Protein AF-A0A848CV81-F1 (afdb_monomer_lite)

pLDDT: mean 70.01, std 16.21, range [37.41, 95.25]

Radius of gyration: 21.95 Å; chains: 1; bounding box: 43×40×65 Å

InterPro domains:
  IPR001624 Flagellar hook-basal body complex protein FliE [MF_00724] (3-101)
  IPR001624 Flagellar hook-basal body complex protein FliE [PF02049] (20-101)
  IPR001624 Flagellar hook-basal body complex protein FliE [PR01006] (31-47)
  IPR001624 Flagellar hook-basal body complex protein FliE [PR01006] (65-81)
  IPR001624 Flagellar hook-basal body complex protein FliE [PR01006] (86-99)
  IPR001624 Flagellar hook-basal body complex protein FliE [PTHR34653] (20-101)
  IPR001624 Flagellar hook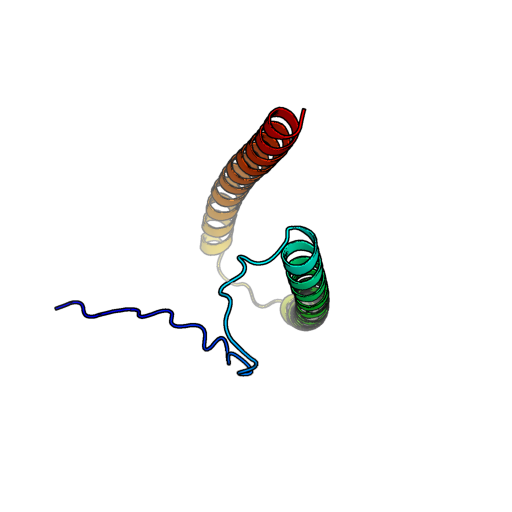-basal body complex protein FliE [TIGR00205] (28-101)

Structure (mmCIF, N/CA/C/O backbone):
data_AF-A0A848CV81-F1
#
_entry.id   AF-A0A848CV81-F1
#
loop_
_atom_site.group_PDB
_atom_site.id
_atom_site.type_symbol
_atom_site.label_atom_id
_atom_site.label_alt_id
_atom_site.label_comp_id
_atom_site.label_asym_id
_atom_site.label_entity_id
_atom_site.label_seq_id
_atom_site.pdbx_PDB_ins_code
_atom_site.Cartn_x
_atom_site.Cartn_y
_atom_site.Cartn_z
_atom_site.occupancy
_atom_site.B_iso_or_equiv
_atom_site.auth_seq_id
_atom_site.auth_comp_id
_atom_site.auth_asym_id
_atom_site.auth_atom_id
_atom_site.pdbx_PDB_model_num
ATOM 1 N N . MET A 1 1 ? -1.651 -36.402 -2.926 1.00 41.53 1 MET A N 1
ATOM 2 C CA . MET A 1 1 ? -0.902 -36.237 -4.190 1.00 41.53 1 MET A CA 1
ATOM 3 C C . MET A 1 1 ? -1.368 -34.952 -4.846 1.00 41.53 1 MET A C 1
ATOM 5 O O . MET A 1 1 ? -2.533 -34.608 -4.719 1.00 41.53 1 MET A O 1
ATOM 9 N N . ILE A 1 2 ? -0.421 -34.215 -5.411 1.00 48.22 2 ILE A N 1
ATOM 10 C CA . ILE A 1 2 ? -0.475 -32.806 -5.808 1.00 48.22 2 ILE A CA 1
ATOM 11 C C . ILE A 1 2 ? -0.519 -32.812 -7.334 1.00 48.22 2 ILE A C 1
ATOM 13 O O . ILE A 1 2 ? 0.448 -33.270 -7.935 1.00 48.22 2 ILE A O 1
ATOM 17 N N . GLU A 1 3 ? -1.594 -32.343 -7.968 1.00 45.94 3 GLU A N 1
ATOM 18 C CA . GLU A 1 3 ? -1.616 -32.246 -9.430 1.00 45.94 3 GLU A CA 1
ATOM 19 C C . GLU A 1 3 ? -2.177 -30.902 -9.910 1.00 45.94 3 GLU A C 1
ATOM 21 O O . GLU A 1 3 ? -3.370 -30.630 -9.866 1.00 45.94 3 GLU A O 1
ATOM 26 N N . LYS A 1 4 ? -1.223 -30.076 -10.362 1.00 48.88 4 LYS A N 1
ATOM 27 C CA . LYS A 1 4 ? -1.295 -29.136 -11.489 1.00 48.88 4 LYS A CA 1
ATOM 28 C C . LYS A 1 4 ? -2.299 -27.981 -11.402 1.00 48.88 4 LYS A C 1
ATOM 30 O O . LYS A 1 4 ? -3.335 -27.959 -12.055 1.00 48.88 4 LYS A O 1
ATOM 35 N N . ILE A 1 5 ? -1.835 -26.912 -10.756 1.00 48.84 5 ILE A N 1
ATOM 36 C CA . ILE A 1 5 ? -2.119 -25.532 -11.173 1.00 48.84 5 ILE A CA 1
ATOM 37 C C . ILE A 1 5 ? -1.543 -25.357 -12.588 1.00 48.84 5 ILE A C 1
ATOM 39 O O . ILE A 1 5 ? -0.342 -25.163 -12.766 1.00 48.84 5 ILE A O 1
ATOM 43 N N . GLY A 1 6 ? -2.396 -25.502 -13.600 1.00 44.94 6 GLY A N 1
ATOM 44 C CA . GLY A 1 6 ? -2.120 -25.125 -14.982 1.00 44.94 6 GLY A CA 1
ATOM 45 C C . GLY A 1 6 ? -2.716 -23.750 -15.243 1.00 44.94 6 GLY A C 1
ATOM 46 O O . GLY A 1 6 ? -3.878 -23.637 -15.617 1.00 44.94 6 GLY A O 1
ATOM 47 N N . MET A 1 7 ? -1.929 -22.703 -15.003 1.00 51.22 7 MET A N 1
ATOM 48 C CA . MET A 1 7 ? -2.259 -21.327 -15.371 1.00 51.22 7 MET A CA 1
ATOM 49 C C . MET A 1 7 ? -2.116 -21.203 -16.898 1.00 51.22 7 MET A C 1
ATOM 51 O O . MET A 1 7 ? -1.053 -20.871 -17.413 1.00 51.22 7 MET A O 1
ATOM 55 N N . GLY A 1 8 ? -3.162 -21.585 -17.631 1.00 47.44 8 GLY A N 1
ATOM 56 C CA . GLY A 1 8 ? -3.260 -21.408 -19.077 1.00 47.44 8 GLY A CA 1
ATOM 57 C C . GLY A 1 8 ? -4.102 -20.177 -19.378 1.00 47.44 8 GLY A C 1
ATOM 58 O O . GLY A 1 8 ? -5.321 -20.228 -19.261 1.00 47.44 8 GLY A O 1
ATOM 59 N N . LEU A 1 9 ? -3.462 -19.067 -19.740 1.00 52.47 9 LEU A N 1
ATOM 60 C CA . LEU A 1 9 ? -4.160 -17.938 -20.352 1.00 52.47 9 LEU A CA 1
ATOM 61 C C . LEU A 1 9 ? -4.588 -18.362 -21.768 1.00 52.47 9 LEU A C 1
ATOM 63 O O . LEU A 1 9 ? -3.717 -18.760 -22.547 1.00 52.47 9 LEU A O 1
ATOM 67 N N . PRO A 1 10 ? -5.878 -18.286 -22.141 1.00 47.84 10 PRO A N 1
ATOM 68 C CA . PRO A 1 10 ? -6.282 -18.461 -23.524 1.00 47.84 10 PRO A CA 1
ATOM 69 C C . PRO A 1 10 ? -5.958 -17.162 -24.262 1.00 47.84 10 PRO A C 1
ATOM 71 O O . PRO A 1 10 ? -6.733 -16.210 -24.266 1.00 47.84 10 PRO A O 1
ATOM 74 N N . VAL A 1 11 ? -4.768 -17.101 -24.854 1.00 55.91 11 VAL A N 1
ATOM 75 C CA . VAL A 1 11 ? -4.487 -16.110 -25.891 1.00 55.91 11 VAL A CA 1
ATOM 76 C C . VAL A 1 11 ? -5.134 -16.655 -27.158 1.00 55.91 11 VAL A C 1
ATOM 78 O O . VAL A 1 11 ? -4.581 -17.534 -27.817 1.00 55.91 11 VAL A O 1
ATOM 81 N N . GLU A 1 12 ? -6.353 -16.202 -27.449 1.00 48.81 12 GLU A N 1
ATOM 82 C CA . GLU A 1 12 ? -7.022 -16.504 -28.711 1.00 48.81 12 GLU A CA 1
ATOM 83 C C . GLU A 1 12 ? -6.249 -15.808 -29.837 1.00 48.81 12 GLU A C 1
ATOM 85 O O . GLU A 1 12 ? -6.351 -14.603 -30.067 1.00 48.81 12 GLU A O 1
ATOM 90 N N . VAL A 1 13 ? -5.378 -16.586 -30.476 1.00 49.06 13 VAL A N 1
ATOM 91 C CA . VAL A 1 13 ? -4.597 -16.188 -31.641 1.00 49.06 13 VAL A CA 1
ATOM 92 C C . VAL A 1 13 ? -5.534 -16.060 -32.839 1.00 49.06 13 VAL A C 1
ATOM 94 O O . VAL A 1 13 ? -5.947 -17.052 -33.437 1.00 49.06 13 VAL A O 1
ATOM 97 N N . VAL A 1 14 ? -5.875 -14.824 -33.204 1.00 47.62 14 VAL A N 1
ATOM 98 C CA . VAL A 1 14 ? -6.528 -14.541 -34.486 1.00 47.62 14 VAL A CA 1
ATOM 99 C C . VAL A 1 14 ? -5.538 -14.892 -35.599 1.00 47.62 14 VAL A C 1
ATOM 101 O O . VAL A 1 14 ? -4.511 -14.242 -35.786 1.00 47.62 14 VAL A O 1
ATOM 104 N N . GLN A 1 15 ? -5.848 -15.987 -36.289 1.00 43.53 15 GLN A N 1
ATOM 105 C CA . GLN A 1 15 ? -5.105 -16.572 -37.396 1.00 43.53 15 GLN A CA 1
ATOM 106 C C . GLN A 1 15 ? -5.068 -15.616 -38.600 1.00 43.53 15 GLN A C 1
ATOM 108 O O . GLN A 1 15 ? -6.093 -15.347 -39.222 1.00 43.53 15 GLN A O 1
ATOM 113 N N . GLY A 1 16 ? -3.865 -15.172 -38.964 1.00 37.41 16 GLY A N 1
ATOM 114 C CA . GLY A 1 16 ? -3.552 -14.528 -40.237 1.00 37.41 16 GLY A CA 1
ATOM 115 C C . GLY A 1 16 ? -2.080 -14.758 -40.570 1.00 37.41 16 GLY A C 1
ATOM 116 O O . GLY A 1 16 ? -1.209 -14.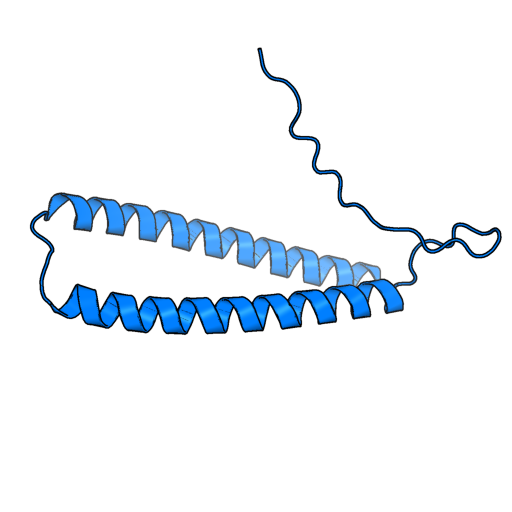200 -39.917 1.00 37.41 16 GLY A O 1
ATOM 117 N N . ASP A 1 17 ? -1.838 -15.660 -41.519 1.00 38.38 17 ASP A N 1
ATOM 118 C CA . ASP A 1 17 ? -0.591 -15.939 -42.242 1.00 38.38 17 ASP A CA 1
ATOM 119 C C . ASP A 1 17 ? 0.770 -15.726 -41.542 1.00 38.38 17 ASP A C 1
ATOM 121 O O . ASP A 1 17 ? 1.363 -14.652 -41.531 1.00 38.38 17 ASP A O 1
ATOM 125 N N . GLY A 1 18 ? 1.353 -16.847 -41.105 1.00 44.31 18 GLY A N 1
ATOM 126 C CA . GLY A 1 18 ? 2.730 -17.196 -41.465 1.00 44.31 18 GLY A CA 1
ATOM 127 C C . GLY A 1 18 ? 3.834 -16.179 -41.167 1.00 44.31 18 GLY A C 1
ATOM 128 O O . GLY A 1 18 ? 4.556 -15.801 -42.084 1.00 44.31 18 GLY A O 1
ATOM 129 N N . LYS A 1 19 ? 4.022 -15.811 -39.895 1.00 40.59 19 LYS A N 1
ATOM 130 C CA . LYS A 1 19 ? 5.321 -15.510 -39.253 1.00 40.59 19 LYS A CA 1
ATOM 131 C C . LYS A 1 19 ? 5.069 -15.273 -37.764 1.00 40.59 19 LYS A C 1
ATOM 133 O O . LYS A 1 19 ? 4.408 -14.314 -37.392 1.00 40.59 19 LYS A O 1
ATOM 138 N N . GLN A 1 20 ? 5.599 -16.148 -36.910 1.00 49.94 20 GLN A N 1
ATOM 139 C CA . GLN A 1 20 ? 5.686 -15.893 -35.471 1.00 49.94 20 GLN A CA 1
ATOM 140 C C . GLN A 1 20 ? 6.667 -14.735 -35.266 1.00 49.94 20 GLN A C 1
ATOM 142 O O . GLN A 1 20 ? 7.874 -14.947 -35.167 1.00 49.94 20 GLN A O 1
ATOM 147 N N . VAL A 1 21 ? 6.169 -13.501 -35.292 1.00 50.69 21 VAL A N 1
ATOM 148 C CA . VAL A 1 21 ? 6.953 -12.334 -34.894 1.00 50.69 21 VAL A CA 1
ATOM 149 C C . VAL A 1 21 ? 6.699 -12.150 -33.407 1.00 50.69 21 VAL A C 1
ATOM 151 O O . VAL A 1 21 ? 5.558 -11.976 -32.986 1.00 50.69 21 VAL A O 1
ATOM 154 N N . ALA A 1 22 ? 7.758 -12.274 -32.608 1.00 62.06 22 ALA A N 1
ATOM 155 C CA . ALA A 1 22 ? 7.713 -11.937 -31.193 1.00 62.06 22 ALA A CA 1
ATOM 156 C C . ALA A 1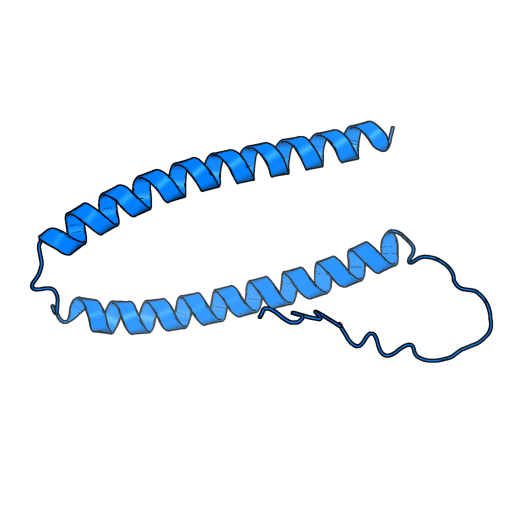 22 ? 7.088 -10.538 -31.022 1.00 62.06 22 ALA A C 1
ATOM 158 O O . ALA A 1 22 ? 7.397 -9.656 -31.831 1.00 62.06 22 ALA A O 1
ATOM 159 N N . PRO A 1 23 ? 6.223 -10.331 -30.011 1.00 56.50 23 PRO A N 1
ATOM 160 C CA . PRO A 1 23 ? 5.544 -9.057 -29.820 1.00 56.50 23 PRO A CA 1
ATOM 161 C C . PRO A 1 23 ? 6.582 -7.943 -29.751 1.00 56.50 23 PRO A C 1
ATOM 163 O O . PRO A 1 23 ? 7.558 -8.020 -28.997 1.00 56.50 23 PRO A O 1
ATOM 166 N N . THR A 1 24 ? 6.394 -6.922 -30.579 1.00 70.88 24 THR A N 1
ATOM 167 C CA . THR A 1 24 ? 7.311 -5.784 -30.588 1.00 70.88 24 THR A CA 1
ATOM 168 C C . THR A 1 24 ? 7.207 -5.038 -29.248 1.00 70.88 24 THR A C 1
ATOM 170 O O . THR A 1 24 ? 6.140 -5.041 -28.623 1.00 70.88 24 THR A O 1
ATOM 173 N N . PRO A 1 25 ? 8.271 -4.357 -28.776 1.00 66.12 25 PRO A N 1
ATOM 174 C CA . PRO A 1 25 ? 8.239 -3.612 -27.509 1.00 66.12 25 PRO A CA 1
ATOM 175 C C . PRO A 1 25 ? 7.067 -2.617 -27.401 1.00 66.12 25 PRO A C 1
ATOM 177 O O . PRO A 1 25 ? 6.581 -2.325 -26.309 1.00 66.12 25 PRO A O 1
ATOM 180 N N . TYR A 1 26 ? 6.567 -2.132 -28.541 1.00 67.94 26 TYR A N 1
ATOM 181 C CA . TYR A 1 26 ? 5.418 -1.236 -28.642 1.00 67.94 26 TYR A CA 1
ATOM 182 C C . TYR A 1 26 ? 4.069 -1.924 -28.346 1.00 67.94 26 TYR A C 1
ATOM 184 O O . TYR A 1 26 ? 3.237 -1.377 -27.615 1.00 67.94 26 TYR A O 1
ATOM 192 N N . GLU A 1 27 ? 3.862 -3.146 -28.841 1.00 66.81 27 GLU A N 1
ATOM 193 C CA . GLU A 1 27 ? 2.651 -3.935 -28.571 1.00 66.81 27 GLU A CA 1
ATOM 194 C C . GLU A 1 27 ? 2.607 -4.402 -27.111 1.00 66.81 27 GLU A C 1
ATOM 196 O O . GLU A 1 27 ? 1.562 -4.314 -26.462 1.00 66.81 27 GLU A O 1
ATOM 201 N N . ALA A 1 28 ? 3.761 -4.784 -26.553 1.00 68.62 28 ALA A N 1
ATOM 202 C CA . ALA A 1 28 ? 3.892 -5.113 -25.133 1.00 68.62 28 ALA A CA 1
ATOM 203 C C . ALA A 1 28 ? 3.591 -3.904 -24.223 1.00 68.62 28 ALA A C 1
ATOM 205 O O . ALA A 1 28 ? 2.904 -4.044 -23.209 1.00 68.62 28 ALA A O 1
ATOM 206 N N . THR A 1 29 ? 4.034 -2.700 -24.609 1.00 71.81 29 THR A N 1
ATOM 207 C CA . THR A 1 29 ? 3.768 -1.458 -23.857 1.00 71.81 29 THR A CA 1
ATOM 208 C C . THR A 1 29 ? 2.285 -1.081 -23.887 1.00 71.81 29 THR A C 1
ATOM 210 O O . THR A 1 29 ? 1.722 -0.679 -22.867 1.00 71.81 29 THR A O 1
ATOM 213 N N . THR A 1 30 ? 1.622 -1.255 -25.032 1.00 74.00 30 THR A N 1
ATOM 214 C CA . THR A 1 30 ? 0.183 -0.979 -25.180 1.00 74.00 30 THR A CA 1
ATOM 215 C C . THR A 1 30 ? -0.665 -1.951 -24.353 1.00 74.00 30 THR A C 1
ATOM 217 O O . THR A 1 30 ? -1.570 -1.520 -23.634 1.00 74.00 30 THR A O 1
ATOM 220 N N . ALA A 1 31 ? -0.333 -3.245 -24.378 1.00 76.44 31 ALA A N 1
ATOM 221 C CA . ALA A 1 31 ? -1.003 -4.261 -23.564 1.00 76.44 31 ALA A CA 1
ATOM 222 C C . ALA A 1 31 ? -0.818 -4.009 -22.056 1.00 76.44 31 ALA A C 1
ATOM 224 O O . ALA A 1 31 ? -1.778 -4.092 -21.286 1.00 76.44 31 ALA A O 1
ATOM 225 N N . PHE A 1 32 ? 0.390 -3.619 -21.636 1.00 76.56 32 PHE A N 1
ATOM 226 C CA . PHE A 1 32 ? 0.667 -3.245 -20.249 1.00 76.56 32 PHE A CA 1
ATOM 227 C C . PHE A 1 32 ? -0.104 -1.990 -19.818 1.00 76.56 32 PHE A C 1
ATOM 229 O O . PHE A 1 32 ? -0.682 -1.967 -18.733 1.00 76.56 32 PHE A O 1
ATOM 236 N N . SER A 1 33 ? -0.172 -0.963 -20.670 1.00 76.94 33 SER A N 1
ATOM 237 C CA . SER A 1 33 ? -0.924 0.265 -20.383 1.00 76.94 33 SER A CA 1
ATOM 238 C C . SER A 1 33 ? -2.425 -0.005 -20.211 1.00 76.94 33 SER A C 1
ATOM 240 O O . SER A 1 33 ? -3.048 0.512 -19.280 1.00 76.94 33 SER A O 1
ATOM 242 N N . ALA A 1 34 ? -2.998 -0.871 -21.051 1.00 79.06 34 ALA A N 1
ATOM 243 C CA . ALA A 1 34 ? -4.390 -1.297 -20.931 1.00 79.06 34 ALA A CA 1
ATOM 244 C C . ALA A 1 34 ? -4.645 -2.075 -19.628 1.00 79.06 34 ALA A C 1
ATOM 246 O O . ALA A 1 34 ? -5.615 -1.796 -18.921 1.00 79.06 34 ALA A O 1
ATOM 247 N N . TYR A 1 35 ? -3.745 -2.994 -19.268 1.00 79.31 35 TYR A N 1
ATOM 248 C CA . TYR A 1 35 ? -3.826 -3.732 -18.008 1.00 79.31 35 TYR A CA 1
ATOM 249 C C . TYR A 1 35 ? -3.718 -2.806 -16.788 1.00 79.31 35 TYR A C 1
ATOM 251 O O . TYR A 1 35 ? -4.524 -2.894 -15.863 1.00 79.31 35 TYR A O 1
ATOM 259 N N . LEU A 1 36 ? -2.776 -1.859 -16.812 1.00 76.94 36 LEU A N 1
ATOM 260 C CA . LEU A 1 36 ? -2.585 -0.872 -15.750 1.00 76.94 36 LEU A CA 1
ATOM 261 C C . LEU A 1 36 ? -3.826 0.007 -15.562 1.00 76.94 36 LEU A C 1
ATOM 263 O O . LEU A 1 36 ? -4.223 0.290 -14.433 1.00 76.94 36 LEU A O 1
ATOM 267 N N . LYS A 1 37 ? -4.472 0.412 -16.658 1.00 80.50 37 LYS A N 1
ATOM 268 C CA . LYS A 1 37 ? -5.705 1.201 -16.607 1.00 80.50 37 LYS A CA 1
ATOM 269 C C . LYS A 1 37 ? -6.851 0.435 -15.943 1.00 80.50 37 LYS A C 1
ATOM 271 O O . LYS A 1 37 ? -7.555 1.015 -15.118 1.00 80.50 37 LYS A O 1
ATOM 276 N N . ASN A 1 38 ? -7.004 -0.849 -16.261 1.00 79.81 38 ASN A N 1
ATOM 277 C CA . ASN A 1 38 ? -8.013 -1.705 -15.633 1.00 79.81 38 ASN A CA 1
ATOM 278 C C . ASN A 1 38 ? -7.713 -1.918 -14.144 1.00 79.81 38 ASN A C 1
ATOM 280 O O . ASN A 1 38 ? -8.590 -1.719 -13.311 1.00 79.81 38 ASN A O 1
ATOM 284 N N . ALA A 1 39 ? -6.453 -2.177 -13.788 1.00 75.19 39 ALA A N 1
ATOM 285 C CA . ALA A 1 39 ? -6.050 -2.317 -12.390 1.00 75.19 39 ALA A CA 1
ATOM 286 C C . ALA A 1 39 ? -6.322 -1.041 -11.567 1.00 75.19 39 ALA A C 1
ATOM 288 O O . ALA A 1 39 ? -6.773 -1.120 -10.426 1.00 75.19 39 ALA A O 1
ATOM 289 N N . ILE A 1 40 ? -6.105 0.150 -12.143 1.00 83.00 40 ILE A N 1
ATOM 290 C CA . ILE A 1 40 ? -6.434 1.427 -11.484 1.00 83.00 40 ILE A CA 1
ATOM 291 C C . ILE A 1 40 ? -7.949 1.573 -11.267 1.00 83.00 40 ILE A C 1
ATOM 293 O O . ILE A 1 40 ? -8.375 2.091 -10.232 1.00 83.00 40 ILE A O 1
ATOM 297 N N . GLN A 1 41 ? -8.773 1.117 -12.213 1.00 82.56 41 GLN A N 1
ATOM 298 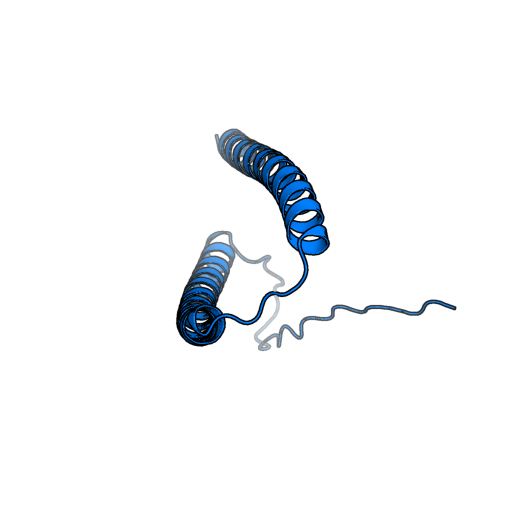C CA . GLN A 1 41 ? -10.230 1.120 -12.054 1.00 82.56 41 GLN A CA 1
ATOM 299 C C . GLN A 1 41 ? -10.693 0.134 -10.974 1.00 82.56 41 GLN A C 1
ATOM 301 O O . GLN A 1 41 ? -11.543 0.493 -10.156 1.00 82.56 41 GLN A O 1
ATOM 306 N N . ASP A 1 42 ? -10.083 -1.047 -10.901 1.00 79.06 42 ASP A N 1
ATOM 307 C CA . ASP A 1 42 ? -10.390 -2.046 -9.873 1.00 79.06 42 ASP A CA 1
ATOM 308 C C . ASP A 1 42 ? -10.052 -1.533 -8.468 1.00 79.06 42 ASP A C 1
ATOM 310 O O . ASP A 1 42 ? -10.848 -1.670 -7.535 1.00 79.06 42 ASP A O 1
ATOM 314 N N . VAL A 1 43 ? -8.912 -0.850 -8.319 1.00 77.31 43 VAL A N 1
ATOM 315 C CA . VAL A 1 43 ? -8.522 -0.203 -7.057 1.00 77.31 43 VAL A CA 1
ATOM 316 C C . VAL A 1 43 ? -9.517 0.890 -6.658 1.00 77.31 43 VAL A C 1
ATOM 318 O O . VAL A 1 43 ? -9.869 0.997 -5.484 1.00 77.31 43 VAL A O 1
ATOM 321 N N . ASN A 1 44 ? -10.031 1.670 -7.614 1.00 82.50 44 ASN A N 1
ATOM 322 C CA . ASN A 1 44 ? -11.069 2.667 -7.335 1.00 82.50 44 ASN A CA 1
ATOM 323 C C . ASN A 1 44 ? -12.365 2.015 -6.811 1.00 82.50 44 ASN A C 1
ATOM 325 O O . ASN A 1 44 ? -12.971 2.508 -5.855 1.00 82.50 44 ASN A O 1
ATOM 329 N N . GLY A 1 45 ? -12.754 0.872 -7.385 1.00 80.69 45 GLY A N 1
ATOM 330 C CA . GLY A 1 45 ? -13.889 0.077 -6.910 1.00 80.69 45 GLY A CA 1
ATOM 331 C C . GLY A 1 45 ? -13.682 -0.461 -5.491 1.00 80.69 45 GLY A C 1
ATOM 332 O O . GLY A 1 45 ? -14.563 -0.327 -4.637 1.00 80.69 45 GLY A O 1
ATOM 333 N N . LEU A 1 46 ? -12.492 -0.995 -5.209 1.00 71.06 46 LEU A N 1
ATOM 334 C CA . LEU A 1 46 ? -12.099 -1.487 -3.883 1.00 71.06 46 LEU A CA 1
ATOM 335 C C . LEU A 1 46 ? -12.048 -0.375 -2.824 1.00 71.06 46 LEU A C 1
ATOM 337 O O . LEU A 1 46 ? -12.442 -0.607 -1.678 1.00 71.06 46 LEU A O 1
ATOM 341 N N . GLN A 1 47 ? -11.627 0.837 -3.194 1.00 73.19 47 GLN A N 1
ATOM 342 C CA . GLN A 1 47 ? -11.635 2.005 -2.309 1.00 73.19 47 GLN A CA 1
ATOM 343 C C . GLN A 1 47 ? -13.064 2.370 -1.884 1.00 73.19 47 GLN A C 1
ATOM 345 O O . GLN A 1 47 ? -13.333 2.510 -0.695 1.00 73.19 47 GLN A O 1
ATOM 350 N N . LYS A 1 48 ? -14.009 2.433 -2.830 1.00 80.69 48 LYS A N 1
ATOM 351 C CA . LYS A 1 48 ? -15.430 2.694 -2.527 1.00 80.69 48 LYS A CA 1
ATOM 352 C C . LYS A 1 48 ? -16.062 1.615 -1.645 1.00 80.69 48 LYS A C 1
ATOM 354 O O . LYS A 1 48 ? -16.853 1.923 -0.749 1.00 80.69 48 LYS A O 1
ATOM 359 N N . ALA A 1 49 ? -15.724 0.351 -1.896 1.00 74.12 49 ALA A N 1
ATOM 360 C CA . ALA A 1 49 ? -16.162 -0.759 -1.054 1.00 74.12 49 ALA A CA 1
ATOM 361 C C . ALA A 1 49 ? -15.586 -0.639 0.368 1.00 74.12 49 ALA A C 1
ATOM 363 O O . ALA A 1 49 ? -16.304 -0.843 1.346 1.00 74.12 49 ALA A O 1
ATOM 364 N N . SER A 1 50 ? -14.321 -0.230 0.488 1.00 63.69 50 SER A N 1
ATOM 365 C CA . SER A 1 50 ? -13.662 -0.008 1.780 1.00 63.69 50 SER A CA 1
ATOM 366 C C . SER A 1 50 ? -14.254 1.176 2.540 1.00 63.69 50 SER A C 1
ATOM 368 O O . SER A 1 50 ? -14.436 1.076 3.748 1.00 63.69 50 SER A O 1
ATOM 370 N N . ASP A 1 51 ? -14.634 2.259 1.861 1.00 74.12 51 ASP A N 1
ATOM 371 C CA . ASP A 1 51 ? -15.321 3.395 2.490 1.00 74.12 51 ASP A CA 1
ATOM 372 C C . ASP A 1 51 ? -16.691 2.983 3.055 1.00 74.12 51 ASP A C 1
ATOM 374 O O . ASP A 1 51 ? -17.068 3.391 4.155 1.00 74.12 51 ASP A O 1
ATOM 378 N N . THR A 1 52 ? -17.406 2.105 2.346 1.00 71.75 52 THR A N 1
ATOM 379 C CA . THR A 1 52 ? -18.682 1.529 2.807 1.00 71.75 52 THR A CA 1
ATOM 380 C C . THR A 1 52 ? -18.478 0.627 4.030 1.00 71.75 52 THR A C 1
ATOM 382 O O . THR A 1 52 ? -19.236 0.693 4.998 1.00 71.75 52 THR A O 1
ATOM 385 N N . LEU A 1 53 ? -17.422 -0.189 4.028 1.00 63.00 53 LEU A N 1
ATOM 386 C CA . LEU A 1 53 ? -17.066 -1.049 5.160 1.00 63.00 53 LEU A CA 1
ATOM 387 C C . LEU A 1 53 ? -16.558 -0.248 6.369 1.00 63.00 53 LEU A C 1
ATOM 389 O O . LEU A 1 53 ? -16.887 -0.592 7.500 1.00 63.00 53 LEU A O 1
ATOM 393 N N . ASN A 1 54 ? -15.831 0.851 6.152 1.00 60.53 54 ASN A N 1
ATOM 394 C CA . ASN A 1 54 ? -15.392 1.768 7.208 1.00 60.53 54 ASN A CA 1
ATOM 395 C C . ASN A 1 54 ? -16.570 2.471 7.890 1.00 60.53 54 ASN A C 1
ATOM 397 O O . ASN A 1 54 ? -16.547 2.644 9.108 1.00 60.53 54 ASN A O 1
ATOM 401 N N . GLN A 1 55 ? -17.620 2.825 7.140 1.00 64.19 55 GLN A N 1
ATOM 402 C CA . GLN A 1 55 ? -18.870 3.319 7.731 1.00 64.19 55 GLN A CA 1
ATOM 403 C C . GLN A 1 55 ? -19.534 2.259 8.624 1.00 64.19 55 GLN A C 1
ATOM 405 O O . GLN A 1 55 ? -20.042 2.597 9.691 1.00 64.19 55 GLN A O 1
ATOM 410 N N . GLY A 1 56 ? -19.473 0.979 8.240 1.00 59.81 56 GLY A N 1
ATOM 411 C CA . GLY A 1 56 ? -19.926 -0.139 9.077 1.00 59.81 56 GLY A CA 1
ATOM 412 C C . GLY A 1 56 ? -19.043 -0.389 10.307 1.00 59.81 56 GLY A C 1
ATOM 413 O O . GLY A 1 56 ? -19.554 -0.694 11.380 1.00 59.81 56 GLY A O 1
ATOM 414 N N . LEU A 1 57 ? -17.725 -0.205 10.191 1.00 56.38 57 LEU A N 1
ATOM 415 C CA . LEU A 1 57 ? -16.771 -0.397 11.289 1.00 56.38 57 LEU A CA 1
ATOM 416 C C . LEU A 1 57 ? -16.862 0.715 12.350 1.00 56.38 57 LEU A C 1
ATOM 418 O O . LEU A 1 57 ? -16.743 0.439 13.545 1.00 56.38 57 LEU A O 1
ATOM 422 N N . ALA A 1 58 ? -17.150 1.955 11.934 1.00 57.81 58 ALA A N 1
ATOM 423 C CA . ALA A 1 58 ? -17.411 3.086 12.830 1.00 57.81 58 ALA A CA 1
ATOM 424 C C . ALA A 1 58 ? -18.630 2.869 13.755 1.00 57.81 58 ALA A C 1
ATOM 426 O O . ALA A 1 58 ? -18.775 3.581 14.747 1.00 57.81 58 ALA A O 1
ATOM 427 N N . ALA A 1 59 ? -19.466 1.857 13.480 1.00 58.66 59 ALA A N 1
ATOM 428 C CA . ALA A 1 59 ? -20.571 1.433 14.341 1.00 58.66 59 ALA A CA 1
ATOM 429 C C . ALA A 1 59 ? -20.137 0.607 15.580 1.00 58.66 59 ALA A C 1
ATOM 431 O O . ALA A 1 59 ? -20.991 0.240 16.385 1.00 58.66 59 ALA A O 1
ATOM 432 N N . GLY A 1 60 ? -18.833 0.349 15.780 1.00 52.62 60 GLY A N 1
ATOM 433 C CA . GLY A 1 60 ? -18.276 0.010 17.102 1.00 52.62 60 GLY A CA 1
ATOM 434 C C . GLY A 1 60 ? -18.174 -1.476 17.483 1.00 52.62 60 GLY A C 1
ATOM 435 O O . GLY A 1 60 ? -18.326 -1.812 18.654 1.00 52.62 60 GLY A O 1
ATOM 436 N N . GLN A 1 61 ? -17.883 -2.383 16.546 1.00 56.59 61 GLN A N 1
ATOM 437 C CA . GLN A 1 61 ? -17.836 -3.838 16.797 1.00 56.59 61 GLN A CA 1
ATOM 438 C C . GLN A 1 61 ? -16.422 -4.438 16.968 1.00 56.59 61 GLN A C 1
ATOM 440 O O . GLN A 1 61 ? -16.061 -5.346 16.219 1.00 56.59 61 GLN A O 1
ATOM 445 N N . VAL A 1 62 ? -15.594 -4.012 17.931 1.00 50.28 62 VAL A N 1
ATOM 446 C CA . VAL A 1 62 ? -14.345 -4.765 18.208 1.00 50.28 62 VAL A CA 1
ATOM 447 C C . VAL A 1 62 ? -14.112 -4.974 19.706 1.00 50.28 62 VAL A C 1
ATOM 449 O O . VAL A 1 62 ? -13.845 -4.036 20.448 1.00 50.28 62 VAL A O 1
ATOM 452 N N . GLN A 1 63 ? -14.214 -6.243 20.121 1.00 56.81 63 GLN A N 1
ATOM 453 C CA . GLN A 1 63 ? -14.214 -6.743 21.505 1.00 56.81 63 GLN A CA 1
ATOM 454 C C . GLN A 1 63 ? -12.846 -7.316 21.954 1.00 56.81 63 GLN A C 1
ATOM 456 O O . GLN A 1 63 ? -12.707 -7.683 23.115 1.00 56.81 63 GLN A O 1
ATOM 461 N N . ASP A 1 64 ? -11.825 -7.388 21.085 1.00 59.69 64 ASP A N 1
ATOM 462 C CA . ASP A 1 64 ? -10.648 -8.245 21.323 1.00 59.69 64 ASP A CA 1
ATOM 463 C C . ASP A 1 64 ? -9.288 -7.538 21.138 1.00 59.69 64 ASP A C 1
ATOM 465 O O . ASP A 1 64 ? -8.738 -7.429 20.040 1.00 59.69 64 ASP A O 1
ATOM 469 N N . ILE A 1 65 ? -8.704 -7.086 22.251 1.00 60.81 65 ILE A N 1
ATOM 470 C CA . ILE A 1 65 ? -7.408 -6.378 22.331 1.00 60.81 65 ILE A CA 1
ATOM 471 C C . ILE A 1 65 ? -6.250 -7.242 21.787 1.00 60.81 65 ILE A C 1
ATOM 473 O O . ILE A 1 65 ? -5.287 -6.723 21.218 1.00 60.81 65 ILE A O 1
ATOM 477 N N . HIS A 1 66 ? -6.357 -8.571 21.889 1.00 67.00 66 HIS A N 1
ATOM 478 C CA . HIS A 1 66 ? -5.363 -9.510 21.359 1.00 67.00 66 HIS A CA 1
ATOM 479 C C . HIS A 1 66 ? -5.210 -9.421 19.836 1.00 67.00 66 HIS A C 1
ATOM 481 O O . HIS A 1 66 ? -4.096 -9.535 19.320 1.00 67.00 66 HIS A O 1
ATOM 487 N N . GLN A 1 67 ? -6.298 -9.151 19.110 1.00 71.81 67 GLN A N 1
ATOM 488 C CA . GLN A 1 67 ? -6.238 -9.007 17.658 1.00 71.81 67 GLN A CA 1
ATOM 489 C C . GLN A 1 67 ? -5.522 -7.724 17.227 1.00 71.81 67 GLN A C 1
ATOM 491 O O . GLN A 1 67 ? -4.834 -7.736 16.210 1.00 71.81 67 GLN A O 1
ATOM 496 N N . VAL A 1 68 ? -5.596 -6.648 18.018 1.00 77.25 68 VAL A N 1
ATOM 497 C CA . VAL A 1 68 ? -4.908 -5.376 17.722 1.00 77.25 68 VAL A CA 1
ATOM 498 C C . VAL A 1 68 ? -3.387 -5.535 17.787 1.00 77.25 68 VAL A C 1
ATOM 500 O O . VAL A 1 68 ? -2.671 -5.029 16.919 1.00 77.25 68 VAL A O 1
ATOM 503 N N . VAL A 1 69 ? -2.878 -6.277 18.775 1.00 80.88 69 VAL A N 1
ATOM 504 C CA . VAL A 1 69 ? -1.433 -6.534 18.922 1.00 80.88 69 VAL A CA 1
ATOM 505 C C . VAL A 1 69 ? -0.915 -7.418 17.785 1.00 80.88 69 VAL A C 1
ATOM 507 O O . VAL A 1 69 ? 0.111 -7.103 17.181 1.00 80.88 69 VAL A O 1
ATOM 510 N N . ILE A 1 70 ? -1.650 -8.480 17.438 1.00 83.81 70 ILE A N 1
ATOM 511 C CA . ILE A 1 70 ? -1.296 -9.369 16.320 1.00 83.81 70 ILE A CA 1
ATOM 512 C C . ILE A 1 70 ? -1.347 -8.609 14.989 1.00 83.81 70 ILE A C 1
ATOM 514 O O . ILE A 1 70 ? -0.430 -8.722 14.174 1.00 83.81 70 ILE A O 1
ATOM 518 N N . ALA A 1 71 ? -2.386 -7.801 14.772 1.00 80.81 71 ALA A N 1
ATOM 519 C CA . ALA A 1 71 ? -2.517 -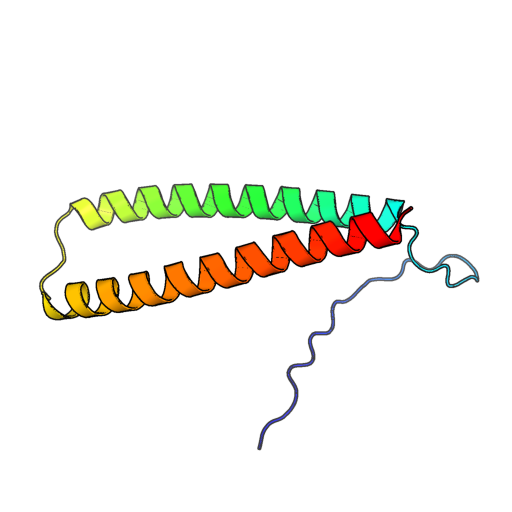6.980 13.574 1.00 80.81 71 ALA A CA 1
ATOM 520 C C . ALA A 1 71 ? -1.368 -5.969 13.455 1.00 80.81 71 ALA A C 1
ATOM 522 O O . ALA A 1 71 ? -0.809 -5.820 12.371 1.00 80.81 71 ALA A O 1
ATOM 523 N N . SER A 1 72 ? -0.960 -5.343 14.562 1.00 83.19 72 SER A N 1
ATOM 524 C CA . SER A 1 72 ? 0.166 -4.399 14.586 1.00 83.19 72 SER A CA 1
ATOM 525 C C . SER A 1 72 ? 1.499 -5.071 14.241 1.00 83.19 72 SER A C 1
ATOM 527 O O . SER A 1 72 ? 2.261 -4.549 13.429 1.00 83.19 72 SER A O 1
ATOM 529 N N . GLN A 1 73 ? 1.771 -6.261 14.789 1.00 86.88 73 GLN A N 1
ATOM 530 C CA . GLN A 1 73 ? 2.977 -7.029 14.446 1.00 86.88 73 GLN A CA 1
ATOM 531 C C . GLN A 1 73 ? 2.976 -7.469 12.977 1.00 86.88 73 GLN A C 1
ATOM 533 O O . GLN A 1 73 ? 3.987 -7.344 12.283 1.00 86.88 73 GLN A O 1
ATOM 538 N N . LYS A 1 74 ? 1.827 -7.932 12.476 1.00 84.69 74 LYS A N 1
ATOM 539 C CA . LYS A 1 74 ? 1.660 -8.322 11.072 1.00 84.69 74 LYS A CA 1
ATOM 540 C C . LYS A 1 74 ? 1.829 -7.129 10.126 1.00 84.69 74 LYS A C 1
ATOM 542 O O . LYS A 1 74 ? 2.438 -7.282 9.070 1.00 84.69 74 LYS A O 1
ATOM 547 N N . ALA A 1 75 ? 1.333 -5.954 10.513 1.00 87.75 75 ALA A N 1
ATOM 548 C CA . ALA A 1 75 ? 1.490 -4.716 9.756 1.00 87.75 75 ALA A CA 1
ATOM 549 C C . ALA A 1 75 ? 2.960 -4.283 9.669 1.00 87.75 75 ALA A C 1
ATOM 551 O O . ALA A 1 75 ? 3.417 -3.950 8.579 1.00 87.75 75 ALA A O 1
ATOM 552 N N . GLY A 1 76 ? 3.715 -4.361 10.771 1.00 92.50 76 GLY A N 1
ATOM 553 C CA . GLY A 1 76 ? 5.152 -4.059 10.767 1.00 92.50 76 GLY A CA 1
ATOM 554 C C . GLY A 1 76 ? 5.925 -4.932 9.774 1.00 92.50 76 GLY A C 1
ATOM 555 O O . GLY A 1 76 ? 6.599 -4.419 8.884 1.00 92.50 76 GLY A O 1
ATOM 556 N N . ILE A 1 77 ? 5.726 -6.252 9.844 1.00 94.44 77 ILE A N 1
ATOM 557 C CA . ILE A 1 77 ? 6.377 -7.215 8.939 1.00 94.44 77 ILE A CA 1
ATOM 558 C C . ILE A 1 77 ? 5.974 -6.979 7.470 1.00 94.44 77 ILE A C 1
ATOM 560 O O . ILE A 1 77 ? 6.796 -7.101 6.560 1.00 94.44 77 ILE A O 1
ATOM 564 N N . ALA A 1 78 ? 4.712 -6.623 7.217 1.00 91.25 78 ALA A N 1
ATOM 565 C CA . ALA A 1 78 ? 4.227 -6.326 5.871 1.00 91.25 78 ALA A CA 1
ATOM 566 C C . ALA A 1 78 ? 4.854 -5.050 5.284 1.00 91.25 78 ALA A C 1
ATOM 568 O O . ALA A 1 78 ? 5.186 -5.030 4.098 1.00 91.25 78 ALA A O 1
ATOM 569 N N . ILE A 1 79 ? 5.046 -4.009 6.101 1.00 93.88 79 ILE A N 1
ATOM 570 C CA . ILE A 1 79 ? 5.703 -2.761 5.682 1.00 93.88 79 ILE A CA 1
ATOM 571 C C . ILE A 1 79 ? 7.164 -3.026 5.312 1.00 93.88 79 ILE A C 1
ATOM 573 O O . ILE A 1 79 ? 7.613 -2.591 4.250 1.00 93.88 79 ILE A O 1
ATOM 577 N N . ASP A 1 80 ? 7.884 -3.792 6.130 1.00 94.00 80 ASP A N 1
ATOM 578 C CA . ASP A 1 80 ? 9.282 -4.132 5.856 1.00 94.00 80 ASP A CA 1
ATOM 579 C C . ASP A 1 80 ? 9.431 -4.926 4.553 1.00 94.00 80 ASP A C 1
ATOM 581 O O . ASP A 1 80 ? 10.295 -4.623 3.724 1.00 94.00 80 ASP A O 1
ATOM 585 N N . MET A 1 81 ? 8.543 -5.895 4.311 1.00 94.50 81 MET A N 1
ATOM 586 C CA . MET A 1 81 ? 8.506 -6.607 3.031 1.00 94.50 81 MET A CA 1
ATOM 587 C C . MET A 1 81 ? 8.172 -5.683 1.858 1.00 94.50 81 MET A C 1
ATOM 589 O O . MET A 1 81 ? 8.814 -5.772 0.811 1.00 94.50 81 MET A O 1
ATOM 593 N N . ALA A 1 82 ? 7.212 -4.771 2.016 1.00 93.19 82 ALA A N 1
ATOM 594 C CA . ALA A 1 82 ? 6.853 -3.824 0.963 1.00 93.19 82 ALA A CA 1
ATOM 595 C C . ALA A 1 82 ? 8.035 -2.920 0.582 1.00 93.19 82 ALA A C 1
ATOM 597 O O . ALA A 1 82 ? 8.255 -2.657 -0.603 1.00 93.19 82 ALA A O 1
ATOM 598 N N . MET A 1 83 ? 8.846 -2.500 1.558 1.00 95.25 83 MET A N 1
ATOM 599 C CA . MET A 1 83 ? 10.072 -1.747 1.291 1.00 95.25 83 MET A CA 1
ATOM 600 C C . MET A 1 83 ? 11.096 -2.568 0.502 1.00 95.25 83 MET A C 1
ATOM 602 O O . MET A 1 83 ? 11.689 -2.048 -0.444 1.00 95.25 83 MET A O 1
ATOM 606 N N . GLN A 1 84 ? 11.282 -3.849 0.831 1.00 94.25 84 GLN A N 1
ATOM 607 C CA . GLN A 1 84 ? 12.197 -4.723 0.086 1.00 94.25 84 GLN A CA 1
ATOM 608 C C . GLN A 1 84 ? 11.742 -4.929 -1.363 1.00 94.25 84 GLN A C 1
ATOM 610 O O . GLN A 1 84 ? 12.550 -4.814 -2.287 1.00 94.25 84 GLN A O 1
ATOM 615 N N . VAL A 1 85 ? 10.444 -5.160 -1.577 1.00 93.69 85 VAL A N 1
ATOM 616 C CA . VAL A 1 85 ? 9.859 -5.293 -2.920 1.00 93.69 85 VAL A CA 1
ATOM 617 C C . VAL A 1 85 ? 10.007 -3.993 -3.708 1.00 93.69 85 VAL A C 1
ATOM 619 O O . VAL A 1 85 ? 10.443 -4.026 -4.858 1.00 93.69 85 VAL A O 1
ATOM 622 N N . ARG A 1 86 ? 9.721 -2.840 -3.087 1.00 92.12 86 ARG A N 1
ATOM 623 C CA . ARG A 1 86 ? 9.941 -1.520 -3.697 1.00 92.12 86 ARG A CA 1
ATOM 624 C C . ARG A 1 86 ? 11.393 -1.356 -4.134 1.00 92.12 86 ARG A C 1
ATOM 626 O O . ARG A 1 86 ? 11.640 -0.943 -5.263 1.00 92.12 86 ARG A O 1
ATOM 633 N N . ASN A 1 87 ? 12.342 -1.680 -3.260 1.00 93.50 87 ASN A N 1
ATOM 634 C CA . ASN A 1 87 ? 13.761 -1.539 -3.566 1.00 93.50 87 ASN A CA 1
ATOM 635 C C . ASN A 1 87 ? 14.162 -2.437 -4.747 1.00 93.50 87 ASN A C 1
ATOM 637 O O . ASN A 1 87 ? 14.807 -1.950 -5.671 1.00 93.50 87 ASN A O 1
ATOM 641 N N . LYS A 1 88 ? 13.693 -3.693 -4.803 1.00 89.75 88 LYS A N 1
ATOM 642 C CA . LYS A 1 88 ? 13.950 -4.574 -5.956 1.00 89.75 88 LYS A CA 1
ATOM 643 C C . LYS A 1 88 ? 13.268 -4.139 -7.245 1.00 89.75 88 LYS A C 1
ATOM 645 O O . LYS A 1 88 ? 13.865 -4.285 -8.306 1.00 89.75 88 LYS A O 1
ATOM 650 N N . ALA A 1 89 ? 12.078 -3.555 -7.175 1.00 88.25 89 ALA A N 1
ATOM 651 C CA . ALA A 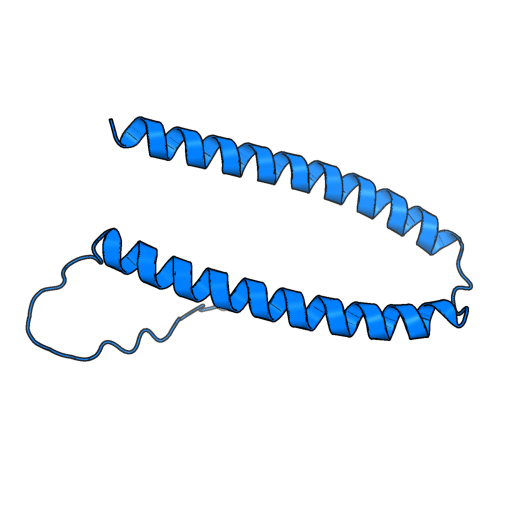1 89 ? 11.428 -2.982 -8.349 1.00 88.25 89 ALA A CA 1
ATOM 652 C C . ALA A 1 89 ? 12.207 -1.774 -8.902 1.00 88.25 89 ALA A C 1
ATOM 654 O O . ALA A 1 89 ? 12.370 -1.649 -10.115 1.00 88.25 89 ALA A O 1
ATOM 655 N N . VAL A 1 90 ? 12.732 -0.912 -8.022 1.00 90.62 90 VAL A N 1
ATOM 656 C CA . VAL A 1 90 ? 13.576 0.228 -8.418 1.00 90.62 90 VAL A CA 1
ATOM 657 C C . VAL A 1 90 ? 14.901 -0.246 -9.014 1.00 90.62 90 VAL A C 1
ATOM 659 O O . VAL A 1 90 ? 15.308 0.269 -10.052 1.00 90.62 90 VAL A O 1
ATOM 662 N N . GLU A 1 91 ? 15.555 -1.237 -8.405 1.00 89.12 91 GLU A N 1
ATOM 663 C CA . GLU A 1 91 ? 16.776 -1.843 -8.953 1.00 89.12 91 GLU A CA 1
ATOM 664 C C . GLU A 1 91 ? 16.528 -2.471 -10.333 1.00 89.12 91 GLU A C 1
ATOM 666 O O . GLU A 1 91 ? 17.279 -2.206 -11.266 1.00 89.12 91 GLU A O 1
ATOM 671 N N . ALA A 1 92 ? 15.446 -3.239 -10.497 1.00 86.62 92 ALA A N 1
ATOM 672 C CA . ALA A 1 92 ? 15.089 -3.845 -11.780 1.00 86.62 92 ALA A CA 1
ATOM 673 C C . ALA A 1 92 ? 14.814 -2.789 -12.863 1.00 86.62 92 ALA A C 1
ATOM 675 O O . ALA A 1 92 ? 15.222 -2.953 -14.011 1.00 86.62 92 ALA A O 1
ATOM 676 N N . TYR A 1 93 ? 14.170 -1.678 -12.498 1.00 85.19 93 TYR A N 1
ATOM 677 C CA . TYR A 1 93 ? 13.963 -0.553 -13.408 1.00 85.19 93 TYR A CA 1
ATOM 678 C C . TYR A 1 93 ? 15.284 0.116 -13.816 1.00 85.19 93 TYR A C 1
ATOM 680 O O . TYR A 1 93 ? 15.498 0.394 -14.997 1.00 85.19 93 TYR A O 1
ATOM 688 N N . GLN A 1 94 ? 16.187 0.342 -12.857 1.00 84.81 94 GLN A N 1
ATOM 689 C CA . GLN A 1 94 ? 17.516 0.895 -13.135 1.00 84.81 94 GLN A CA 1
ATOM 690 C C . GLN A 1 94 ? 18.344 -0.029 -14.038 1.00 84.81 94 GLN A C 1
ATOM 692 O O . GLN A 1 94 ? 19.023 0.458 -14.941 1.00 84.81 94 GLN A O 1
ATOM 697 N N . GLU A 1 95 ? 18.267 -1.343 -13.831 1.00 81.31 95 GLU A N 1
ATOM 698 C CA . GLU A 1 95 ? 18.981 -2.331 -14.643 1.00 81.31 95 GLU A CA 1
ATOM 699 C C . GLU A 1 95 ? 18.480 -2.345 -16.095 1.00 81.31 95 GLU A C 1
ATOM 701 O O . GLU A 1 95 ? 19.281 -2.281 -17.027 1.00 81.31 95 GLU A O 1
ATOM 706 N N . ILE A 1 96 ? 17.158 -2.314 -16.306 1.00 78.38 96 ILE A N 1
ATOM 707 C CA . ILE A 1 96 ? 16.562 -2.225 -17.651 1.00 78.38 96 ILE A CA 1
ATOM 708 C C . ILE A 1 96 ? 17.024 -0.951 -18.374 1.00 78.38 96 ILE A C 1
ATOM 710 O O . ILE A 1 96 ? 17.335 -1.006 -19.563 1.00 78.38 96 ILE A O 1
ATOM 714 N N . MET A 1 97 ? 17.126 0.184 -17.671 1.00 75.44 97 MET A N 1
ATOM 715 C CA . MET A 1 97 ? 17.651 1.423 -18.259 1.00 75.44 97 MET A CA 1
ATOM 716 C C . MET A 1 97 ? 19.137 1.333 -18.623 1.00 75.44 97 MET A C 1
ATOM 718 O O . MET A 1 97 ? 19.543 1.908 -19.632 1.00 75.44 97 MET A O 1
ATOM 722 N N . ARG A 1 98 ? 19.951 0.605 -17.846 1.00 71.75 98 ARG A N 1
ATOM 723 C CA . ARG A 1 98 ? 21.376 0.387 -18.160 1.00 71.75 98 ARG A CA 1
ATOM 724 C C . ARG A 1 98 ? 21.595 -0.560 -19.335 1.00 71.75 98 ARG A C 1
ATOM 726 O O . ARG A 1 98 ? 22.625 -0.445 -19.984 1.00 71.75 98 ARG A O 1
ATOM 733 N N . MET A 1 99 ? 20.654 -1.460 -19.621 1.00 72.06 99 MET A N 1
ATOM 734 C CA . MET A 1 99 ? 20.724 -2.342 -20.794 1.00 72.06 99 MET A CA 1
ATOM 735 C C . MET A 1 99 ? 20.354 -1.650 -22.117 1.00 72.06 99 MET A C 1
ATOM 737 O O . MET A 1 99 ? 20.622 -2.211 -23.175 1.00 72.06 99 MET A O 1
ATOM 741 N N . GLN A 1 100 ? 19.698 -0.485 -22.078 1.00 58.59 100 GLN A N 1
ATOM 742 C CA . GLN A 1 100 ? 19.190 0.211 -23.272 1.00 58.59 100 GLN A CA 1
ATOM 743 C C . GLN A 1 100 ? 20.131 1.292 -23.840 1.00 58.59 100 GLN A C 1
ATOM 745 O O . GLN A 1 100 ? 19.779 1.909 -24.846 1.00 58.59 100 GLN A O 1
ATOM 750 N N . ILE A 1 101 ? 21.298 1.520 -23.228 1.00 52.47 101 ILE A N 1
ATOM 751 C CA . ILE A 1 101 ? 22.380 2.366 -23.772 1.00 52.47 101 ILE A CA 1
ATOM 752 C C . ILE A 1 101 ? 23.463 1.541 -24.462 1.00 52.47 101 ILE A C 1
ATOM 754 O O . ILE A 1 101 ? 23.754 0.425 -23.981 1.00 52.47 101 ILE A O 1
#

Foldseek 3Di:
DDDDPPPDDPPPDPDDDDDPDPDDPVNVVVVVVVVVVVVVVVVVVVVVVVVVVVVVVVVPDDDDPPVVVVVVVVVVVVVVVVVVVVVVVVVVVVVVVVVVD

Secondary structure (DSSP, 8-state):
----------------SS--PPPPHHHHHHHHHHHHHHHHHHHHHHHHHHHHHHHHHTTT----HHHHHHHHHHHHHHHHHHHHHHHHHHHHHHHHHHHT-

Organism: Aneurinibacillus aneurinilyticus (NCBI:txid1391)

Sequence (101 aa):
MIEKIGMGLPVEVVQGDGKQVAPTPYEATTAFSAYLKNAIQDVNGLQKASDTLNQGLAAGQVQDIHQVVIASQKAGIAIDMAMQVRNKAVEAYQEIMRMQI